Protein AF-A0A6B3G589-F1 (afdb_monomer_lite)

Secondary structure (DSSP, 8-state):
--HHHHHHHHHHHHHHHHHHHHHHTSSEEEPPPPHHHHHHHHHHHT----HHHHHHHHH-EEES--SPPPTT-----

Radius of gyration: 15.63 Å; chains: 1; bounding box: 35×33×43 Å

Structure (mmCIF, N/CA/C/O backbone):
data_AF-A0A6B3G589-F1
#
_entry.id   AF-A0A6B3G589-F1
#
loop_
_atom_site.group_PDB
_atom_site.id
_atom_site.type_symbol
_atom_site.label_atom_id
_atom_site.label_alt_id
_atom_site.label_comp_id
_atom_site.label_asym_id
_atom_site.label_entity_id
_atom_site.label_seq_id
_atom_site.pdbx_PDB_ins_code
_atom_site.Cartn_x
_atom_site.Cartn_y
_atom_site.Cartn_z
_atom_site.occupancy
_atom_site.B_iso_or_equiv
_atom_site.auth_seq_id
_atom_site.auth_comp_id
_atom_site.auth_asym_id
_atom_site.auth_atom_id
_atom_site.pdbx_PDB_model_num
ATOM 1 N N . MET A 1 1 ? 2.580 4.886 -26.095 1.00 59.66 1 MET A N 1
ATOM 2 C CA . MET A 1 1 ? 2.611 5.128 -24.641 1.00 59.66 1 MET A CA 1
ATOM 3 C C . MET A 1 1 ? 3.852 4.434 -24.112 1.00 59.66 1 MET A C 1
ATOM 5 O O . MET A 1 1 ? 4.000 3.242 -24.356 1.00 59.66 1 MET A O 1
ATOM 9 N N . THR A 1 2 ? 4.796 5.176 -23.541 1.00 77.56 2 THR A N 1
ATOM 10 C CA . THR A 1 2 ? 6.049 4.607 -23.010 1.00 77.56 2 THR A CA 1
ATOM 11 C C . THR A 1 2 ? 5.749 3.903 -21.683 1.00 77.56 2 THR A C 1
ATOM 13 O O . THR A 1 2 ? 4.875 4.364 -20.950 1.00 77.56 2 THR A O 1
ATOM 16 N N . GLY A 1 3 ? 6.442 2.805 -21.362 1.00 81.19 3 GLY A N 1
ATOM 17 C CA . GLY A 1 3 ? 6.177 1.999 -20.156 1.00 81.19 3 GLY A CA 1
ATOM 18 C C . GLY A 1 3 ? 6.095 2.818 -18.860 1.00 81.19 3 GLY A C 1
ATOM 19 O O . GLY A 1 3 ? 5.184 2.620 -18.061 1.00 81.19 3 GLY A O 1
ATOM 20 N N . ASP A 1 4 ? 6.949 3.831 -18.716 1.00 87.38 4 ASP A N 1
ATOM 21 C CA . ASP A 1 4 ? 6.997 4.707 -17.537 1.00 87.38 4 ASP A CA 1
ATOM 22 C C . ASP A 1 4 ? 5.734 5.554 -17.321 1.00 87.38 4 ASP A C 1
ATOM 24 O O . ASP A 1 4 ? 5.455 6.009 -16.212 1.00 87.38 4 ASP A O 1
ATOM 28 N N . GLU A 1 5 ? 4.975 5.842 -18.378 1.00 90.56 5 GLU A N 1
ATOM 29 C CA . GLU A 1 5 ? 3.717 6.583 -18.267 1.00 90.56 5 GLU A CA 1
ATOM 30 C C . GLU A 1 5 ? 2.597 5.693 -17.726 1.00 90.56 5 GLU A C 1
ATOM 32 O O . GLU A 1 5 ? 1.884 6.105 -16.813 1.00 90.56 5 GLU A O 1
ATOM 37 N N . ALA A 1 6 ? 2.507 4.452 -18.213 1.00 89.69 6 ALA A N 1
ATOM 38 C CA . ALA A 1 6 ? 1.551 3.467 -17.715 1.00 89.69 6 ALA A CA 1
ATOM 39 C C . ALA A 1 6 ? 1.817 3.114 -16.241 1.00 89.69 6 ALA A C 1
ATOM 41 O O . ALA A 1 6 ? 0.881 3.015 -15.448 1.00 89.69 6 ALA A O 1
ATOM 42 N N . VAL A 1 7 ? 3.092 3.006 -15.845 1.00 92.44 7 VAL A N 1
ATOM 43 C CA . VAL A 1 7 ? 3.479 2.802 -14.439 1.00 92.44 7 VAL A CA 1
ATOM 44 C C . VAL A 1 7 ? 2.990 3.962 -13.571 1.00 92.44 7 VAL A C 1
ATOM 46 O O . VAL A 1 7 ? 2.313 3.727 -12.570 1.00 92.44 7 VAL A O 1
ATOM 49 N N . ARG A 1 8 ? 3.265 5.211 -13.970 1.00 95.31 8 ARG A N 1
ATOM 50 C CA . ARG A 1 8 ? 2.822 6.405 -13.228 1.00 95.31 8 ARG A CA 1
ATOM 51 C C . ARG A 1 8 ? 1.304 6.512 -13.139 1.00 95.31 8 ARG A C 1
ATOM 53 O O . ARG A 1 8 ? 0.790 6.918 -12.099 1.00 95.31 8 ARG A O 1
ATOM 60 N N . GLU A 1 9 ? 0.592 6.161 -14.205 1.00 96.44 9 GLU A N 1
ATOM 61 C CA . GLU A 1 9 ? -0.869 6.170 -14.199 1.00 96.44 9 GLU A CA 1
ATOM 62 C C . GLU A 1 9 ? -1.442 5.116 -13.253 1.00 96.44 9 GLU A C 1
ATOM 64 O O . GLU A 1 9 ? -2.330 5.435 -12.466 1.00 96.44 9 GLU A O 1
ATOM 69 N N . GLY A 1 10 ? -0.863 3.912 -13.241 1.00 95.69 10 GLY A N 1
ATOM 70 C CA . GLY A 1 10 ? -1.202 2.881 -12.262 1.00 95.69 10 GLY A CA 1
ATOM 71 C C . GLY A 1 10 ? -1.033 3.392 -10.833 1.00 95.69 10 GLY A C 1
ATOM 72 O O . GLY A 1 10 ? -2.000 3.402 -10.075 1.00 95.69 10 GLY A O 1
ATOM 73 N N . VAL A 1 11 ? 0.144 3.933 -10.491 1.00 96.56 11 VAL A N 1
ATOM 74 C CA . VAL A 1 11 ? 0.405 4.487 -9.146 1.00 96.56 11 VAL A CA 1
ATOM 75 C C . VAL A 1 11 ? -0.647 5.532 -8.754 1.00 96.56 11 VAL A C 1
ATOM 77 O O . VAL A 1 11 ? -1.181 5.496 -7.643 1.00 96.56 11 VAL A O 1
ATOM 80 N N . ARG A 1 12 ? -1.001 6.442 -9.672 1.00 96.12 12 ARG A N 1
ATOM 81 C CA . ARG A 1 12 ? -2.043 7.453 -9.430 1.00 96.12 12 ARG A CA 1
ATOM 82 C C . ARG A 1 12 ? -3.428 6.845 -9.235 1.00 96.12 12 ARG A C 1
ATOM 84 O O . ARG A 1 12 ? -4.171 7.332 -8.382 1.00 96.12 12 ARG A O 1
ATOM 91 N N . ALA A 1 13 ? -3.793 5.837 -10.020 1.00 97.19 13 ALA A N 1
ATOM 92 C CA . ALA A 1 13 ? -5.078 5.158 -9.901 1.00 97.19 13 ALA A CA 1
ATOM 93 C C . ALA A 1 13 ? -5.203 4.444 -8.545 1.00 97.19 13 ALA A C 1
ATOM 95 O O . ALA A 1 13 ? -6.214 4.600 -7.860 1.00 97.19 13 ALA A O 1
ATOM 96 N N . GLY A 1 14 ? -4.145 3.754 -8.113 1.00 95.75 14 GLY A N 1
ATOM 97 C CA . GLY A 1 14 ? -4.072 3.105 -6.806 1.00 95.75 14 GLY A CA 1
ATOM 98 C C . GLY A 1 14 ? -4.244 4.078 -5.642 1.00 95.75 14 GLY A C 1
ATOM 99 O O . GLY A 1 14 ? -5.106 3.882 -4.786 1.00 95.75 14 GLY A O 1
ATOM 100 N N . ALA A 1 15 ? -3.490 5.180 -5.649 1.00 95.75 15 ALA A N 1
ATOM 101 C CA . ALA A 1 15 ? -3.595 6.205 -4.610 1.00 95.75 15 ALA A CA 1
ATOM 102 C C . ALA A 1 15 ? -5.005 6.830 -4.550 1.00 95.75 15 ALA A C 1
ATOM 104 O O . ALA A 1 15 ? -5.544 7.076 -3.470 1.00 95.75 15 ALA A O 1
ATOM 105 N N . GLN A 1 16 ? -5.644 7.047 -5.705 1.00 96.88 16 GLN A N 1
ATOM 106 C CA . GLN A 1 16 ? -7.030 7.525 -5.763 1.00 96.88 16 GLN A CA 1
ATOM 107 C C . GLN A 1 16 ? -8.021 6.511 -5.185 1.00 96.88 16 GLN A C 1
ATOM 109 O O . GLN A 1 16 ? -8.961 6.908 -4.496 1.00 96.88 16 GLN A O 1
ATOM 114 N N . ALA A 1 17 ? -7.825 5.219 -5.445 1.00 94.88 17 ALA A N 1
ATOM 115 C CA . ALA A 1 17 ? -8.666 4.170 -4.884 1.00 94.88 17 ALA A CA 1
ATOM 116 C C . ALA A 1 17 ? -8.533 4.094 -3.353 1.00 94.88 17 ALA A C 1
ATOM 118 O O . ALA A 1 17 ? -9.552 4.058 -2.664 1.00 94.88 17 ALA A O 1
ATOM 119 N N . ALA A 1 18 ? -7.312 4.166 -2.812 1.00 92.94 18 ALA A N 1
ATOM 120 C CA . ALA A 1 18 ? -7.079 4.169 -1.366 1.00 92.94 18 ALA A CA 1
ATOM 121 C C . ALA A 1 18 ? -7.720 5.389 -0.687 1.00 92.94 18 ALA A C 1
ATOM 123 O O . ALA A 1 18 ? -8.380 5.265 0.345 1.00 92.94 18 ALA A O 1
ATOM 124 N N . ARG A 1 19 ? -7.625 6.564 -1.319 1.00 92.31 19 ARG A N 1
ATOM 125 C CA . ARG A 1 19 ? -8.312 7.771 -0.851 1.00 92.31 19 ARG A CA 1
ATOM 126 C C . ARG A 1 19 ? -9.832 7.599 -0.803 1.00 92.31 19 ARG A C 1
ATOM 128 O O . ARG A 1 19 ? -10.441 7.942 0.205 1.00 92.31 19 ARG A O 1
ATOM 135 N N . ARG A 1 20 ? -10.446 7.055 -1.857 1.00 93.62 20 ARG A N 1
ATOM 136 C CA . ARG A 1 20 ? -11.896 6.792 -1.867 1.00 93.62 20 ARG A CA 1
ATOM 137 C C . ARG A 1 20 ? -12.295 5.803 -0.777 1.00 93.62 20 ARG A C 1
ATOM 139 O O . ARG A 1 20 ? -13.327 5.983 -0.144 1.00 93.62 20 ARG A O 1
ATOM 146 N N . LEU A 1 21 ? -11.476 4.780 -0.535 1.00 90.31 21 LEU A N 1
ATOM 147 C CA . LEU A 1 21 ? -11.718 3.824 0.541 1.00 90.31 21 LEU A CA 1
ATOM 148 C C . LEU A 1 21 ? -11.701 4.505 1.919 1.00 90.31 21 LEU A C 1
ATOM 150 O O . LEU A 1 21 ? -12.585 4.243 2.733 1.00 90.31 21 LEU A O 1
ATOM 154 N N . ALA A 1 22 ? -10.759 5.426 2.146 1.00 88.69 22 ALA A N 1
ATOM 155 C CA . ALA A 1 22 ? -10.711 6.243 3.358 1.00 88.69 22 ALA A CA 1
ATOM 156 C C . ALA A 1 22 ? -11.987 7.086 3.533 1.00 88.69 22 ALA A C 1
ATOM 158 O O . ALA A 1 22 ? -12.553 7.143 4.622 1.00 88.69 22 ALA A O 1
ATOM 159 N N . GLU A 1 23 ? -12.458 7.711 2.449 1.00 91.81 23 GLU A N 1
ATOM 160 C CA . GLU A 1 23 ? -13.667 8.547 2.431 1.00 91.81 23 GLU A CA 1
ATOM 161 C C . GLU A 1 23 ? -14.945 7.743 2.725 1.00 91.81 23 GLU A C 1
ATOM 163 O O . GLU A 1 23 ? -15.881 8.275 3.320 1.00 91.81 23 GLU A O 1
ATOM 168 N N . LEU A 1 24 ? -14.982 6.458 2.358 1.00 89.75 24 LEU A N 1
ATOM 169 C CA . LEU A 1 24 ? -16.096 5.560 2.674 1.00 89.75 24 LEU A CA 1
ATOM 170 C C . LEU A 1 24 ? -16.139 5.156 4.156 1.00 89.75 24 LEU A C 1
ATOM 172 O O . LEU A 1 24 ? -17.197 4.751 4.634 1.00 89.75 24 LEU A O 1
ATOM 176 N N . GLY A 1 25 ? -15.015 5.230 4.879 1.00 85.38 25 GLY A N 1
ATOM 177 C CA . GLY A 1 25 ? -14.944 4.893 6.306 1.00 85.38 25 GLY A CA 1
ATOM 178 C C . GLY A 1 25 ? -15.287 3.434 6.636 1.00 85.38 25 GLY A C 1
ATOM 179 O O . GLY A 1 25 ? -15.644 3.129 7.771 1.00 85.38 25 GLY A O 1
ATOM 180 N N . VAL A 1 26 ? -15.211 2.533 5.649 1.00 84.44 26 VAL A N 1
ATOM 181 C CA . VAL A 1 26 ? -15.596 1.113 5.788 1.00 84.44 26 VAL A CA 1
ATOM 182 C C . VAL A 1 26 ? -14.520 0.251 6.451 1.00 84.44 26 VAL A C 1
ATOM 184 O O . VAL A 1 26 ? -14.816 -0.848 6.912 1.00 84.44 26 VAL A O 1
ATOM 187 N N . CYS A 1 27 ? -13.278 0.733 6.512 1.00 82.75 27 CYS A N 1
ATOM 188 C CA . CYS A 1 27 ? -12.171 0.079 7.201 1.00 82.75 27 CYS A CA 1
ATOM 189 C C . CYS A 1 27 ? -11.207 1.113 7.788 1.00 82.75 27 CYS A C 1
ATOM 191 O O . CYS A 1 27 ? -11.159 2.263 7.344 1.00 82.75 27 CYS A O 1
ATOM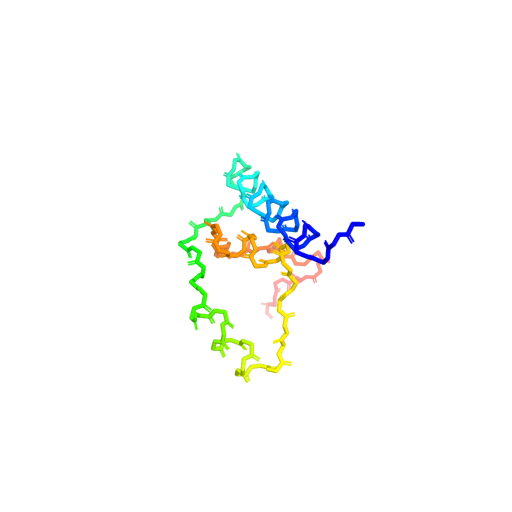 193 N N . THR A 1 28 ? -10.403 0.689 8.759 1.00 87.69 28 THR A N 1
ATOM 194 C CA . THR A 1 28 ? -9.301 1.502 9.276 1.00 87.69 28 THR A CA 1
ATOM 195 C C . THR A 1 28 ? -8.147 1.459 8.281 1.00 87.69 28 THR A C 1
ATOM 197 O O . THR A 1 28 ? -7.765 0.382 7.831 1.00 87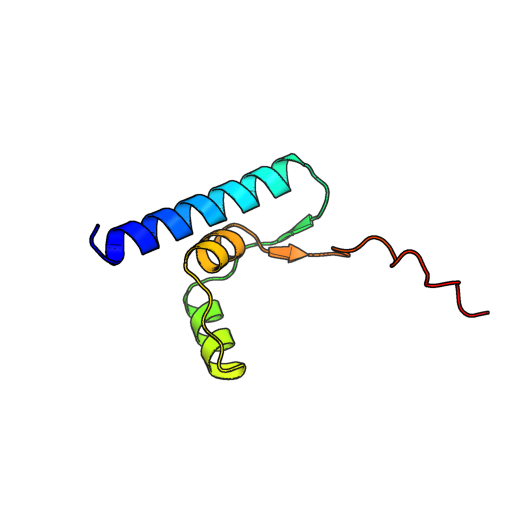.69 28 THR A O 1
ATOM 200 N N . LEU A 1 29 ? -7.595 2.619 7.925 1.00 89.25 29 LEU A N 1
ATOM 201 C CA . LEU A 1 29 ? -6.357 2.697 7.154 1.00 89.25 29 LEU A CA 1
ATOM 202 C C . LEU A 1 29 ? -5.200 3.055 8.087 1.00 89.25 29 LEU A C 1
ATOM 204 O O . LEU A 1 29 ? -5.231 4.098 8.738 1.00 89.25 29 LEU A O 1
ATOM 208 N N . GLU A 1 30 ? -4.192 2.197 8.123 1.00 91.38 30 GLU A N 1
ATOM 209 C CA . GLU A 1 30 ? -2.899 2.443 8.765 1.00 91.38 30 GLU A CA 1
ATOM 210 C C . GLU A 1 30 ? -1.907 3.032 7.751 1.00 91.38 30 GLU A C 1
ATOM 212 O O . GLU A 1 30 ? -2.184 3.027 6.542 1.00 91.38 30 GLU A O 1
ATOM 217 N N . PRO A 1 31 ? -0.749 3.548 8.209 1.00 93.62 31 PRO A N 1
ATOM 218 C CA . PRO A 1 31 ? 0.303 4.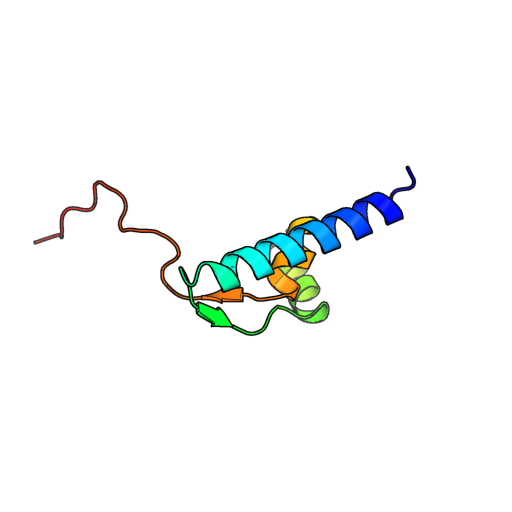020 7.318 1.00 93.62 31 PRO A CA 1
ATOM 219 C C . PRO A 1 31 ? 0.628 3.008 6.214 1.00 93.62 31 PRO A C 1
ATOM 221 O O . PRO A 1 31 ? 0.705 1.805 6.458 1.00 93.62 31 PRO A O 1
ATOM 224 N N . GLY A 1 32 ? 0.784 3.510 4.989 1.00 94.50 32 GLY A N 1
ATOM 225 C CA . GLY A 1 32 ? 1.124 2.695 3.829 1.00 94.50 32 GLY A CA 1
ATOM 226 C C . GLY A 1 32 ? 2.541 2.121 3.885 1.00 94.50 32 GLY A C 1
ATOM 227 O O . GLY A 1 32 ? 3.369 2.534 4.697 1.00 94.50 32 GLY A O 1
ATOM 228 N N . LEU A 1 33 ? 2.818 1.181 2.983 1.00 95.62 33 LEU A N 1
ATOM 229 C CA . LEU A 1 33 ? 4.139 0.571 2.837 1.00 95.62 33 LEU A CA 1
ATOM 230 C C . LEU A 1 33 ? 5.121 1.520 2.144 1.00 95.62 33 LEU A C 1
ATOM 232 O O . LEU A 1 33 ? 4.797 2.174 1.152 1.00 95.62 33 LEU A O 1
ATOM 236 N N . SER A 1 34 ? 6.354 1.531 2.635 1.00 95.44 34 SER A N 1
ATOM 237 C CA . SER A 1 34 ? 7.497 2.145 1.960 1.00 95.44 34 SER A CA 1
ATOM 238 C C . SER A 1 34 ? 8.042 1.261 0.834 1.00 95.44 34 SER A C 1
ATOM 240 O O . SER A 1 34 ? 7.844 0.045 0.821 1.00 95.44 34 SER A O 1
ATOM 242 N N . ASP A 1 35 ? 8.808 1.853 -0.086 1.00 94.69 35 ASP A N 1
ATOM 243 C CA . ASP A 1 35 ? 9.444 1.120 -1.192 1.00 94.69 35 ASP A CA 1
ATOM 244 C C . ASP A 1 35 ? 10.315 -0.047 -0.695 1.00 94.69 35 ASP A C 1
ATOM 246 O O . ASP A 1 35 ? 10.230 -1.154 -1.225 1.00 94.69 35 ASP A O 1
ATOM 250 N N . ALA A 1 36 ? 11.065 0.155 0.394 1.00 96.94 36 ALA A N 1
ATOM 251 C CA . ALA A 1 36 ? 11.892 -0.886 1.006 1.00 96.94 36 ALA A CA 1
ATOM 252 C C . ALA A 1 36 ? 11.063 -2.035 1.611 1.00 96.94 36 ALA A C 1
ATOM 254 O O . ALA A 1 36 ? 11.520 -3.178 1.678 1.00 96.94 36 ALA A O 1
ATOM 255 N N . GLU A 1 37 ? 9.849 -1.752 2.086 1.00 97.00 37 GLU A N 1
ATOM 256 C CA . GLU A 1 37 ? 8.932 -2.788 2.559 1.00 97.00 37 GLU A CA 1
ATOM 257 C C . GLU A 1 37 ? 8.325 -3.570 1.401 1.00 97.00 37 GLU A C 1
ATOM 259 O O . GLU A 1 37 ? 8.255 -4.795 1.492 1.00 97.00 37 GLU A O 1
ATOM 264 N N . PHE A 1 38 ? 7.974 -2.905 0.296 1.00 96.62 38 PHE A N 1
ATOM 265 C CA . PHE A 1 38 ? 7.565 -3.603 -0.921 1.00 96.62 38 PHE A CA 1
ATOM 266 C C . PHE A 1 38 ? 8.665 -4.525 -1.435 1.00 96.62 38 PHE A C 1
ATOM 268 O O . PHE A 1 38 ? 8.398 -5.701 -1.652 1.00 96.62 38 PHE A O 1
ATOM 275 N N . GLU A 1 39 ? 9.892 -4.025 -1.591 1.00 96.94 39 GLU A N 1
ATOM 276 C CA . GLU A 1 39 ? 11.027 -4.825 -2.071 1.00 96.94 39 GLU A CA 1
ATOM 277 C C . GLU A 1 39 ? 11.258 -6.066 -1.204 1.00 96.94 39 GLU A C 1
ATOM 279 O O . GLU A 1 39 ? 11.472 -7.163 -1.723 1.00 96.94 39 GLU A O 1
ATOM 284 N N . ARG A 1 40 ? 11.154 -5.919 0.123 1.00 97.75 40 ARG A N 1
ATOM 285 C CA . ARG A 1 40 ? 11.277 -7.044 1.054 1.00 97.75 40 ARG A CA 1
ATOM 286 C C . ARG A 1 40 ? 10.172 -8.077 0.851 1.00 97.75 40 ARG A C 1
ATOM 288 O O . ARG A 1 40 ? 10.483 -9.258 0.771 1.00 97.75 40 ARG A O 1
ATOM 295 N N . ILE A 1 41 ? 8.912 -7.647 0.764 1.00 96.94 41 ILE A N 1
ATOM 296 C CA . ILE A 1 41 ? 7.758 -8.542 0.584 1.00 96.94 41 ILE A CA 1
ATOM 297 C C . ILE A 1 41 ? 7.847 -9.256 -0.770 1.00 96.94 41 ILE A C 1
ATOM 299 O O . ILE A 1 41 ? 7.656 -10.465 -0.856 1.00 96.94 41 ILE A O 1
ATOM 303 N N . GLU A 1 42 ? 8.180 -8.537 -1.835 1.00 97.44 42 GLU A N 1
ATOM 304 C CA . GLU A 1 42 ? 8.351 -9.121 -3.165 1.00 97.44 42 GLU A CA 1
ATOM 305 C C . GLU A 1 42 ? 9.449 -10.186 -3.188 1.00 97.44 42 GLU A C 1
ATOM 307 O O . GLU A 1 42 ? 9.247 -11.263 -3.749 1.00 97.44 42 GLU A O 1
ATOM 312 N N . ALA A 1 43 ? 10.577 -9.929 -2.521 1.00 97.62 43 ALA A N 1
ATOM 313 C CA . ALA A 1 43 ? 11.662 -10.895 -2.395 1.00 97.62 43 ALA A CA 1
ATOM 314 C C . ALA A 1 43 ? 11.296 -12.091 -1.499 1.00 97.62 43 ALA A C 1
ATOM 316 O O . ALA A 1 43 ? 11.621 -13.228 -1.837 1.00 97.62 43 ALA A O 1
ATOM 317 N N . GLU A 1 44 ? 10.624 -11.849 -0.372 1.00 98.25 44 GLU A N 1
ATOM 318 C CA . GLU A 1 44 ? 10.240 -12.877 0.601 1.00 98.25 44 GLU A CA 1
ATOM 319 C C . GLU A 1 44 ? 9.207 -13.851 0.024 1.00 98.25 44 GLU A C 1
ATOM 321 O O . GLU A 1 44 ? 9.333 -15.063 0.199 1.00 98.25 44 GLU A O 1
ATOM 326 N N . TYR A 1 45 ? 8.215 -13.331 -0.700 1.00 96.94 45 TYR A N 1
ATOM 327 C CA . TYR A 1 45 ? 7.105 -14.122 -1.233 1.00 96.94 45 TYR A CA 1
ATOM 328 C C . TYR A 1 45 ? 7.251 -14.461 -2.723 1.00 96.94 45 TYR A C 1
ATOM 330 O O . TYR A 1 45 ? 6.442 -15.222 -3.254 1.00 96.94 45 TYR A O 1
ATOM 338 N N . GLY A 1 46 ? 8.265 -13.927 -3.412 1.00 96.88 46 GLY A N 1
ATOM 339 C CA . GLY A 1 46 ? 8.487 -14.157 -4.842 1.00 96.88 46 GLY A CA 1
ATOM 340 C C . GLY A 1 46 ? 7.392 -13.564 -5.734 1.00 96.88 46 GLY A C 1
ATOM 341 O O . GLY A 1 46 ? 7.093 -14.117 -6.793 1.00 96.88 46 GLY A O 1
ATOM 342 N N . ILE A 1 47 ? 6.767 -12.469 -5.294 1.00 96.25 47 ILE A N 1
ATOM 343 C CA . ILE A 1 47 ? 5.693 -11.773 -6.016 1.00 96.25 47 ILE A CA 1
ATOM 344 C C . ILE A 1 47 ? 6.180 -10.426 -6.540 1.00 96.25 47 ILE A C 1
ATOM 346 O O . ILE A 1 47 ? 7.185 -9.903 -6.077 1.00 96.25 47 ILE A O 1
ATOM 350 N N . VAL A 1 48 ? 5.442 -9.841 -7.482 1.00 95.81 48 VAL A N 1
ATOM 351 C CA . VAL A 1 48 ? 5.633 -8.446 -7.890 1.00 95.81 48 VAL A CA 1
ATOM 352 C C . VAL A 1 48 ? 4.286 -7.745 -7.857 1.00 95.81 48 VAL A C 1
ATOM 354 O O . VAL A 1 48 ? 3.331 -8.180 -8.503 1.00 95.81 48 VAL A O 1
ATOM 357 N N . PHE A 1 49 ? 4.206 -6.649 -7.114 1.00 95.31 49 PHE A N 1
ATOM 358 C CA . PHE A 1 49 ? 3.042 -5.784 -7.105 1.00 95.31 49 PHE A CA 1
ATOM 359 C C . PHE A 1 49 ? 2.988 -4.978 -8.397 1.00 95.31 49 PHE A C 1
ATOM 361 O O . PHE A 1 49 ? 3.947 -4.296 -8.777 1.00 95.31 49 PHE A O 1
ATOM 368 N N . ALA A 1 50 ? 1.825 -5.004 -9.043 1.00 96.12 50 ALA A N 1
ATOM 369 C CA . ALA A 1 50 ? 1.536 -4.074 -10.121 1.00 96.12 50 ALA A CA 1
ATOM 370 C C . ALA A 1 50 ? 1.529 -2.624 -9.596 1.00 96.12 50 ALA A C 1
ATOM 372 O O . ALA A 1 50 ? 1.344 -2.364 -8.403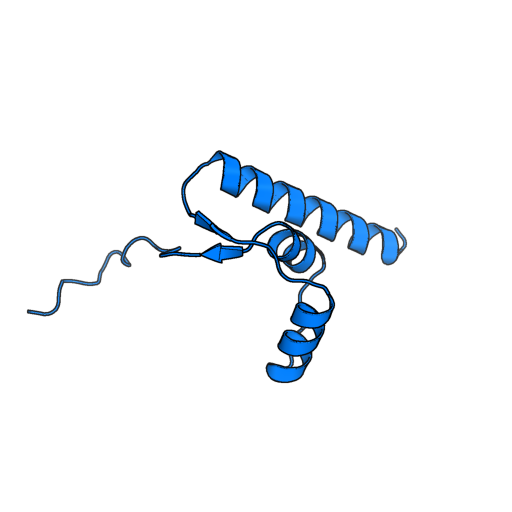 1.00 96.12 50 ALA A O 1
ATOM 373 N N . SER A 1 51 ? 1.778 -1.669 -10.492 1.00 95.62 51 SER A N 1
ATOM 374 C CA . SER A 1 51 ? 1.976 -0.257 -10.140 1.00 95.62 51 SER A CA 1
ATOM 375 C C . SER A 1 51 ? 0.760 0.381 -9.465 1.00 95.62 51 SER A C 1
ATOM 377 O O . SER A 1 51 ? 0.917 1.232 -8.592 1.00 95.62 51 SER A O 1
ATOM 379 N N . ASP A 1 52 ? -0.443 -0.053 -9.825 1.00 96.19 52 ASP A N 1
ATOM 380 C CA . ASP A 1 52 ? -1.697 0.319 -9.174 1.00 96.19 52 ASP A CA 1
ATOM 381 C C . ASP A 1 52 ? -1.798 -0.199 -7.740 1.00 96.19 52 ASP A C 1
ATOM 383 O O . ASP A 1 52 ? -2.076 0.577 -6.826 1.00 96.19 52 ASP A O 1
ATOM 387 N N . HIS A 1 53 ? -1.481 -1.468 -7.506 1.00 95.56 53 HIS A N 1
ATOM 388 C CA . HIS A 1 53 ? -1.452 -2.038 -6.164 1.00 9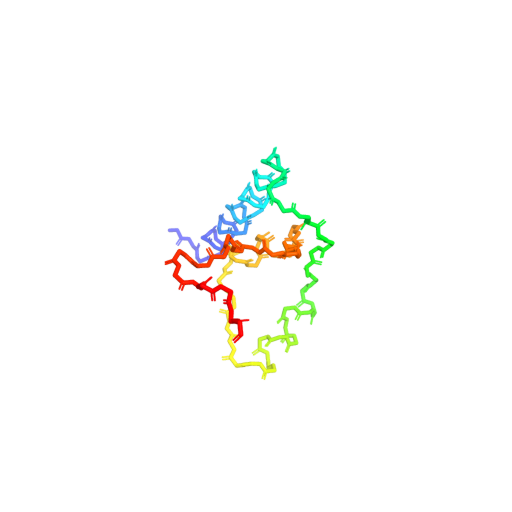5.56 53 HIS A CA 1
ATOM 389 C C . HIS A 1 53 ? -0.392 -1.371 -5.287 1.00 95.56 53 HIS A C 1
ATOM 391 O O . HIS A 1 53 ? -0.681 -1.048 -4.135 1.00 95.56 53 HIS A O 1
ATOM 397 N N . ARG A 1 54 ? 0.803 -1.090 -5.829 1.00 95.88 54 ARG A N 1
ATOM 398 C CA . ARG A 1 54 ? 1.826 -0.315 -5.110 1.00 95.88 54 ARG A CA 1
ATOM 399 C C . ARG A 1 54 ? 1.310 1.066 -4.728 1.00 95.88 54 ARG A C 1
ATOM 401 O O . ARG A 1 54 ? 1.407 1.439 -3.568 1.00 95.88 54 ARG A O 1
ATOM 408 N N . GLY A 1 55 ? 0.717 1.802 -5.669 1.00 96.12 55 GLY A N 1
ATOM 409 C CA . GLY A 1 55 ? 0.164 3.130 -5.392 1.00 96.12 55 GLY A CA 1
ATOM 410 C C . GLY A 1 55 ? -0.932 3.120 -4.326 1.00 96.12 55 GLY A C 1
ATOM 411 O O . GLY A 1 55 ? -0.999 4.029 -3.502 1.00 96.12 55 GLY A O 1
ATOM 412 N N . PHE A 1 56 ? -1.766 2.078 -4.310 1.00 96.25 56 PHE A N 1
ATOM 413 C CA . PHE A 1 56 ? -2.793 1.886 -3.290 1.00 96.25 56 PHE A CA 1
ATOM 414 C C . PHE A 1 56 ? -2.179 1.610 -1.910 1.00 96.25 56 PHE A C 1
ATOM 416 O O . PHE A 1 56 ? -2.438 2.345 -0.958 1.00 96.25 56 PHE A O 1
ATOM 423 N N . LEU A 1 57 ? -1.328 0.586 -1.809 1.00 95.75 57 LEU A N 1
ATOM 424 C CA . LEU A 1 57 ? -0.754 0.124 -0.542 1.00 95.75 57 LEU A CA 1
ATOM 425 C C . LEU A 1 57 ? 0.292 1.095 0.029 1.00 95.75 57 LEU A C 1
ATOM 427 O O . LEU A 1 57 ? 0.498 1.114 1.238 1.00 95.75 57 LEU A O 1
ATOM 431 N N . ALA A 1 58 ? 0.920 1.924 -0.811 1.00 95.94 58 ALA A N 1
ATOM 432 C CA . ALA A 1 58 ? 1.802 3.009 -0.380 1.00 95.94 58 ALA A CA 1
ATOM 433 C C . ALA A 1 58 ? 1.025 4.189 0.22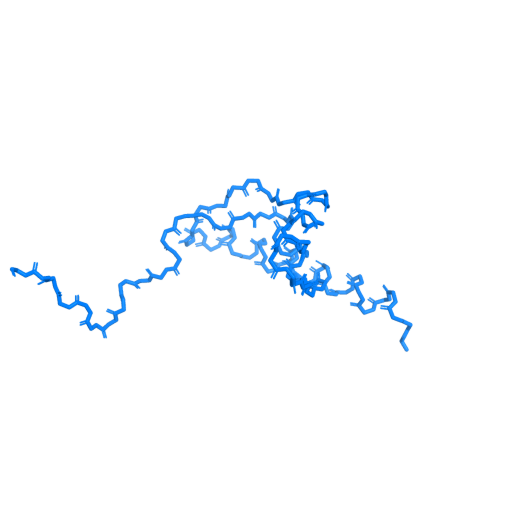3 1.00 95.94 58 ALA A C 1
ATOM 435 O O . ALA A 1 58 ? 1.550 4.906 1.071 1.00 95.94 58 ALA A O 1
ATOM 436 N N . PHE A 1 59 ? -0.224 4.409 -0.206 1.00 95.00 59 PHE A N 1
ATOM 437 C CA . PHE A 1 59 ? -1.064 5.477 0.337 1.00 95.00 59 PHE A CA 1
ATOM 438 C C . PHE A 1 59 ? -1.624 5.113 1.717 1.00 95.00 59 PHE A C 1
ATOM 440 O O . PHE A 1 59 ? -1.645 5.955 2.612 1.00 95.00 59 PHE A O 1
ATOM 447 N N . GLY A 1 60 ? -2.069 3.870 1.900 1.00 92.75 60 GLY A N 1
ATOM 448 C CA . GLY A 1 60 ? -2.569 3.396 3.187 1.00 92.75 60 GLY A CA 1
ATOM 449 C C . GLY A 1 60 ? -2.881 1.907 3.176 1.00 92.75 60 GLY A C 1
ATOM 450 O O . GLY A 1 60 ? -3.392 1.377 2.187 1.00 92.75 60 GLY A O 1
ATOM 451 N N . LEU A 1 61 ? -2.588 1.237 4.289 1.00 91.56 61 LEU A N 1
ATOM 452 C CA . LEU A 1 61 ? -2.886 -0.178 4.467 1.00 91.56 61 LEU A CA 1
ATOM 453 C C . LEU A 1 61 ? -4.258 -0.347 5.117 1.00 91.56 61 LEU A C 1
ATOM 455 O O . LEU A 1 61 ? -4.434 0.064 6.264 1.00 91.56 61 LEU A O 1
ATOM 459 N N . PRO A 1 62 ? -5.232 -0.971 4.439 1.00 87.94 62 PRO A N 1
ATOM 460 C CA . PRO A 1 62 ? -6.476 -1.341 5.088 1.00 87.94 62 PRO A CA 1
ATOM 461 C C . PRO A 1 62 ? -6.209 -2.426 6.131 1.00 87.94 62 PRO A C 1
ATOM 463 O O . PRO A 1 62 ? -5.817 -3.545 5.800 1.00 87.94 62 PRO A O 1
ATOM 466 N N . VAL A 1 63 ? -6.429 -2.085 7.399 1.00 84.25 63 VAL A N 1
ATOM 467 C CA . VAL A 1 63 ? -6.347 -3.004 8.534 1.00 84.25 63 VAL A CA 1
ATOM 468 C C . VAL A 1 63 ? -7.725 -3.207 9.155 1.00 84.25 63 VAL A C 1
ATOM 470 O O . VAL A 1 63 ? -8.616 -2.357 9.083 1.00 84.25 63 VAL A O 1
ATOM 473 N N . GLY A 1 64 ? -7.899 -4.356 9.800 1.00 69.81 64 GLY A N 1
ATOM 474 C CA . GLY A 1 64 ? -9.194 -4.795 10.306 1.00 69.81 64 GLY A CA 1
ATOM 475 C C . GLY A 1 64 ? -9.927 -5.690 9.310 1.00 69.81 64 GLY A C 1
ATOM 476 O O . GLY A 1 64 ? -9.452 -5.965 8.209 1.00 69.81 64 GLY A O 1
ATOM 477 N N . ARG A 1 65 ? -11.070 -6.235 9.736 1.00 58.19 65 ARG A N 1
ATOM 478 C CA . ARG A 1 65 ? -11.799 -7.260 8.983 1.00 58.19 65 ARG A CA 1
ATOM 479 C C . ARG A 1 65 ? -12.315 -6.677 7.659 1.00 58.19 65 ARG A C 1
ATOM 481 O O . ARG A 1 65 ? -13.334 -6.000 7.639 1.00 58.19 65 ARG A O 1
ATOM 488 N N . ALA A 1 66 ? -11.619 -6.975 6.563 1.00 57.62 66 ALA A N 1
ATOM 489 C CA . ALA A 1 66 ? -11.980 -6.543 5.212 1.00 57.62 66 ALA A CA 1
ATOM 490 C C . ALA A 1 66 ? -13.168 -7.317 4.607 1.00 57.62 66 ALA A C 1
ATOM 492 O O . ALA A 1 66 ? -13.696 -6.915 3.576 1.00 57.62 66 ALA A O 1
ATOM 493 N N . ALA A 1 67 ? -13.606 -8.408 5.236 1.00 55.69 67 ALA A N 1
ATOM 494 C CA . ALA A 1 67 ? -14.738 -9.192 4.765 1.00 55.69 67 ALA A CA 1
ATOM 495 C C . ALA A 1 67 ? -15.880 -9.158 5.793 1.00 55.69 67 ALA A C 1
ATOM 497 O O . ALA A 1 67 ? -15.631 -9.465 6.968 1.00 55.69 67 ALA A O 1
ATOM 498 N N . PRO A 1 68 ? -17.142 -8.879 5.403 1.00 56.28 68 PRO A N 1
ATOM 499 C CA . PRO A 1 68 ? -18.261 -9.407 6.181 1.00 56.28 68 PRO A CA 1
ATOM 500 C C . PRO A 1 68 ? -18.034 -10.917 6.399 1.00 56.28 68 PRO A C 1
ATOM 502 O O . PRO A 1 68 ? -17.339 -11.544 5.593 1.00 56.28 68 PRO A O 1
ATOM 505 N N . PRO A 1 69 ? -18.523 -11.518 7.502 1.00 57.84 69 PRO A N 1
ATOM 506 C CA . PRO A 1 69 ? -18.524 -12.975 7.601 1.00 57.84 69 PRO A CA 1
ATOM 507 C C . PRO A 1 69 ? -19.080 -13.541 6.301 1.00 57.84 69 PRO A C 1
ATOM 509 O O . PRO A 1 69 ? -20.075 -13.019 5.795 1.00 57.84 69 PRO A O 1
ATOM 512 N N . GLU A 1 70 ? -18.398 -14.536 5.734 1.00 62.00 70 GLU A N 1
ATOM 513 C CA . GLU A 1 70 ? -18.901 -15.185 4.531 1.00 62.00 70 GLU A CA 1
ATOM 514 C C . GLU A 1 70 ? -20.341 -15.616 4.820 1.00 62.00 70 GLU A C 1
ATOM 516 O O . GLU A 1 70 ? -20.616 -16.173 5.890 1.00 62.00 70 GLU A O 1
ATOM 521 N N . GLU A 1 71 ? -21.274 -15.285 3.924 1.00 58.66 71 GLU A N 1
ATOM 522 C CA . GLU A 1 71 ? -22.667 -15.710 4.041 1.00 58.66 71 GLU A CA 1
ATOM 523 C C . GLU A 1 71 ? -22.692 -17.249 4.012 1.00 58.66 71 GLU A C 1
ATOM 525 O O . GLU A 1 71 ? -22.722 -17.868 2.952 1.00 58.66 71 GLU A O 1
ATOM 530 N N . GLY A 1 72 ? -22.575 -17.885 5.182 1.00 58.00 72 GLY A N 1
ATOM 531 C CA . GLY A 1 72 ? -22.407 -19.334 5.292 1.00 58.00 72 GLY A CA 1
ATOM 532 C C . GLY A 1 72 ? -21.646 -19.832 6.522 1.00 58.00 72 GLY A C 1
ATOM 533 O O . GLY A 1 72 ? -21.836 -20.988 6.904 1.00 58.00 72 GLY A O 1
ATOM 534 N N . GLU A 1 73 ? -20.848 -19.002 7.205 1.00 56.22 73 GLU A N 1
ATOM 535 C CA . GLU A 1 73 ? -20.278 -19.393 8.502 1.00 56.22 73 GLU A CA 1
ATOM 536 C C . GLU A 1 73 ? -21.361 -19.335 9.587 1.00 56.22 73 GLU A C 1
ATOM 538 O O . GLU A 1 73 ? -21.517 -18.350 10.309 1.00 56.22 73 GLU A O 1
ATOM 543 N N . SER A 1 74 ? -22.137 -20.416 9.711 1.00 58.16 74 SER A N 1
ATOM 544 C CA . SER A 1 74 ? -22.902 -20.655 10.934 1.00 58.16 74 SER A CA 1
ATOM 545 C C . SER A 1 74 ? -21.931 -20.672 12.120 1.00 58.16 74 SER A C 1
ATOM 547 O O . SER A 1 74 ? -20.881 -21.320 12.025 1.00 58.16 74 SER A O 1
ATOM 549 N N . PRO A 1 75 ? -22.244 -19.981 13.233 1.00 59.62 75 PRO A N 1
ATOM 550 C CA . PRO A 1 75 ? -21.414 -20.047 14.424 1.00 59.62 75 PRO A CA 1
ATOM 551 C C . PRO A 1 75 ? -21.306 -21.514 14.837 1.00 59.62 75 PRO A C 1
ATOM 553 O O . PRO A 1 75 ? -22.322 -22.170 15.061 1.00 59.62 75 PRO A O 1
ATOM 556 N N . ARG A 1 76 ? -20.074 -22.037 14.876 1.00 65.25 76 ARG A N 1
ATOM 557 C CA . ARG A 1 76 ? -19.814 -23.382 15.393 1.00 65.25 76 ARG A CA 1
ATOM 558 C C . ARG A 1 76 ? -20.237 -23.387 16.861 1.00 65.25 76 ARG A C 1
ATOM 560 O O . ARG A 1 76 ? -19.630 -22.681 17.667 1.00 65.25 76 ARG A O 1
ATOM 567 N N . ASN A 1 77 ? -21.310 -24.109 17.159 1.00 65.44 77 ASN A N 1
ATOM 568 C CA . ASN A 1 77 ? -21.735 -24.451 18.509 1.00 65.44 77 ASN A CA 1
ATOM 569 C C . ASN A 1 77 ? -21.026 -25.713 19.003 1.00 65.44 77 ASN A C 1
ATOM 571 O O . ASN A 1 77 ? -20.610 -26.539 18.160 1.00 65.44 77 ASN A O 1
#

Sequence (77 aa):
MTGDEAVREGVRAGAQAARRLAELGVCTLEPGLSDAEFERIEAEYGIVFASDHRGFLAFGLPVGRAAPPEEGESPRN

Foldseek 3Di:
DDPVVVLVVLLVLLLVVLVVVVVVVPFDWDAADDPVRQVVCCVVVVHHDRSNPNSNRNNTDGDDDPDDPPPPPDPDD

pLDDT: mean 86.8, std 13.95, range [55.69, 98.25]